Protein AF-A0A376JY46-F1 (afdb_monomer_lite)

pLDDT: mean 74.22, std 18.58, range [28.05, 94.44]

Radius of gyration: 12.76 Å; chains: 1; bounding box: 27×21×34 Å

Foldseek 3Di:
DFPFPPWQWPVNCCVVVVPDPVPPDPVCCCVVPVVVVQVVCVVVFQKHKDKDFDDDPNDGGTIGIDIDHD

Sequence (70 aa):
MEAALPYLASNGMRERYGLPKSYQRYAEFKRSFLTKAVAEIEKNTKMKIVFSEVTEGGKVTRIKFTYQQS

Structure (mmCIF, N/CA/C/O backbone):
data_AF-A0A376JY46-F1
#
_entry.id   AF-A0A376JY46-F1
#
loop_
_atom_site.group_PDB
_atom_site.id
_atom_site.type_symbol
_atom_site.label_atom_id
_atom_site.label_alt_id
_atom_site.label_comp_id
_atom_site.label_asym_id
_atom_site.label_entity_id
_atom_site.label_seq_id
_atom_site.pdbx_PDB_ins_code
_atom_site.Cartn_x
_atom_site.Cartn_y
_atom_site.Cartn_z
_atom_site.occupancy
_atom_site.B_iso_or_equiv
_atom_site.auth_seq_id
_atom_site.auth_comp_id
_atom_site.auth_asym_id
_atom_site.auth_atom_id
_atom_site.pdbx_PDB_model_num
ATOM 1 N N . MET A 1 1 ? 8.928 0.058 18.604 1.00 33.47 1 MET A N 1
ATOM 2 C CA . MET A 1 1 ? 9.338 -1.173 17.898 1.00 33.47 1 MET A CA 1
ATOM 3 C C . MET A 1 1 ? 9.109 -0.950 16.421 1.00 33.47 1 MET A C 1
ATOM 5 O O . MET A 1 1 ? 7.965 -0.857 16.001 1.00 33.47 1 MET A O 1
ATOM 9 N N . GLU A 1 2 ? 10.183 -0.767 15.661 1.00 28.05 2 GLU A N 1
ATOM 10 C CA . GLU A 1 2 ? 10.120 -0.705 14.204 1.00 28.05 2 GLU A CA 1
ATOM 11 C C . GLU A 1 2 ? 9.987 -2.141 13.697 1.00 28.05 2 GLU A C 1
ATOM 13 O O . GLU A 1 2 ? 10.958 -2.889 13.623 1.00 28.05 2 GLU A O 1
ATOM 18 N N . ALA A 1 3 ? 8.758 -2.577 13.445 1.00 29.53 3 ALA A N 1
ATOM 19 C CA . ALA A 1 3 ? 8.543 -3.840 12.769 1.00 29.53 3 ALA A CA 1
ATOM 20 C C . ALA A 1 3 ? 8.824 -3.616 11.283 1.00 29.53 3 ALA A C 1
ATOM 22 O O . ALA A 1 3 ? 7.959 -3.185 10.519 1.00 29.53 3 ALA A O 1
ATOM 23 N N . ALA A 1 4 ? 10.069 -3.875 10.888 1.00 31.70 4 ALA A N 1
ATOM 24 C CA . ALA A 1 4 ? 10.428 -4.037 9.494 1.00 31.70 4 ALA A CA 1
ATOM 25 C C . ALA A 1 4 ? 9.644 -5.240 8.953 1.00 31.70 4 ALA A C 1
ATOM 27 O O . ALA A 1 4 ? 10.045 -6.392 9.118 1.00 31.70 4 ALA A O 1
ATOM 28 N N . LEU A 1 5 ? 8.480 -4.978 8.351 1.00 38.81 5 LEU A N 1
ATOM 29 C CA . LEU A 1 5 ? 7.781 -5.987 7.568 1.00 38.81 5 LEU A CA 1
ATOM 30 C C . LEU A 1 5 ? 8.773 -6.506 6.515 1.00 38.81 5 LEU A C 1
ATOM 32 O O . LEU A 1 5 ? 9.439 -5.692 5.865 1.00 38.81 5 LEU A O 1
ATOM 36 N N . PRO A 1 6 ? 8.936 -7.834 6.386 1.00 43.12 6 PRO A N 1
ATOM 37 C CA . PRO A 1 6 ? 9.990 -8.424 5.577 1.00 43.12 6 PRO A CA 1
ATOM 38 C C . PRO A 1 6 ? 9.927 -7.869 4.155 1.00 43.12 6 PRO A C 1
ATOM 40 O O . PRO A 1 6 ? 8.849 -7.732 3.577 1.00 43.12 6 PRO A O 1
ATOM 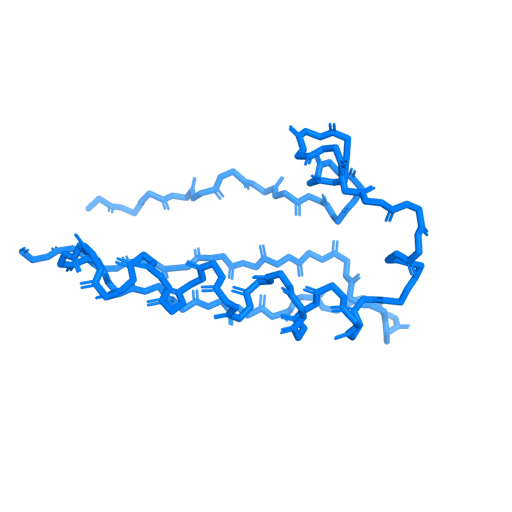43 N N . TYR A 1 7 ? 11.094 -7.528 3.611 1.00 46.84 7 TYR A N 1
ATOM 44 C CA . TYR A 1 7 ? 11.283 -7.073 2.238 1.00 46.84 7 TYR A CA 1
ATOM 45 C C . TYR A 1 7 ? 10.617 -8.054 1.265 1.00 46.84 7 TYR A C 1
ATOM 47 O O . TYR A 1 7 ? 11.158 -9.116 0.966 1.00 46.84 7 TYR A O 1
ATOM 55 N N . LEU A 1 8 ? 9.429 -7.716 0.769 1.00 50.25 8 LEU A N 1
ATOM 56 C CA . LEU A 1 8 ? 8.690 -8.569 -0.153 1.00 50.25 8 LEU A CA 1
ATOM 57 C C . LEU A 1 8 ? 8.913 -8.058 -1.574 1.00 50.25 8 LEU A C 1
ATOM 59 O O . LEU A 1 8 ? 8.271 -7.113 -2.035 1.00 50.25 8 LEU A O 1
ATOM 63 N N . ALA A 1 9 ? 9.860 -8.690 -2.268 1.00 52.16 9 ALA A N 1
ATOM 64 C CA . ALA A 1 9 ? 9.985 -8.561 -3.712 1.00 52.16 9 ALA A CA 1
ATOM 65 C C . ALA A 1 9 ? 8.639 -8.910 -4.367 1.00 52.16 9 ALA A C 1
ATOM 67 O O . ALA A 1 9 ? 7.960 -9.852 -3.948 1.00 52.16 9 ALA A O 1
ATOM 68 N N . SER A 1 10 ? 8.252 -8.168 -5.404 1.00 55.00 10 SER A N 1
ATOM 69 C CA . SER A 1 10 ? 6.957 -8.316 -6.085 1.00 55.00 10 SER A CA 1
ATOM 70 C C . SER A 1 10 ? 6.661 -9.751 -6.547 1.00 55.00 10 SER A C 1
ATOM 72 O O . SER A 1 10 ? 5.510 -10.177 -6.506 1.00 55.00 10 SER A O 1
ATOM 74 N N . ASN A 1 11 ? 7.685 -10.535 -6.900 1.00 56.59 11 ASN A N 1
ATOM 75 C CA . ASN A 1 11 ? 7.531 -11.959 -7.212 1.00 56.59 11 ASN A CA 1
ATOM 76 C C . ASN A 1 11 ? 7.208 -12.833 -5.985 1.00 56.59 11 ASN A C 1
ATOM 78 O O . ASN A 1 11 ? 6.390 -13.740 -6.099 1.00 56.59 11 ASN A O 1
ATOM 82 N N . GLY A 1 12 ? 7.775 -12.538 -4.810 1.00 57.75 12 GLY A N 1
ATOM 83 C CA . GLY A 1 12 ? 7.547 -13.316 -3.585 1.00 57.75 12 GLY A CA 1
ATOM 84 C C . GLY A 1 12 ? 6.110 -13.215 -3.061 1.00 57.75 12 GLY A C 1
ATOM 85 O O . GLY A 1 12 ? 5.572 -14.184 -2.539 1.00 57.75 12 GLY A O 1
ATOM 86 N N . MET A 1 13 ? 5.444 -12.074 -3.271 1.00 61.16 13 MET A N 1
ATOM 87 C CA . MET A 1 13 ? 4.011 -11.916 -2.977 1.00 61.16 13 MET A CA 1
ATOM 88 C C . MET A 1 13 ? 3.132 -12.790 -3.885 1.00 61.16 13 MET A C 1
ATOM 90 O O . MET A 1 13 ? 2.128 -13.336 -3.441 1.00 61.16 13 MET A O 1
ATOM 94 N N . ARG A 1 14 ? 3.495 -12.936 -5.164 1.00 60.38 14 ARG A N 1
ATOM 95 C CA . ARG A 1 14 ? 2.677 -13.673 -6.144 1.00 60.38 14 ARG A CA 1
ATOM 96 C C . ARG A 1 14 ? 2.614 -15.154 -5.823 1.00 60.38 14 ARG A C 1
ATOM 98 O O . ARG A 1 14 ? 1.531 -15.728 -5.853 1.00 60.38 14 ARG A O 1
ATOM 105 N N . GLU A 1 15 ? 3.760 -15.727 -5.484 1.00 62.84 15 GLU A N 1
ATOM 106 C CA . GLU A 1 15 ? 3.871 -17.137 -5.124 1.00 62.84 15 GLU A CA 1
ATOM 107 C C . GLU A 1 15 ? 3.245 -17.410 -3.754 1.00 62.84 15 GLU A C 1
ATOM 109 O O . GLU A 1 15 ? 2.442 -18.328 -3.610 1.00 62.84 15 GLU A O 1
ATOM 114 N N . ARG A 1 16 ? 3.513 -16.545 -2.766 1.00 62.28 16 ARG A N 1
ATOM 115 C CA . ARG A 1 16 ? 3.019 -16.726 -1.395 1.00 62.28 16 ARG A CA 1
ATOM 116 C C . ARG A 1 16 ? 1.506 -16.547 -1.246 1.00 62.28 16 ARG A C 1
ATOM 118 O O . ARG A 1 16 ? 0.919 -17.179 -0.376 1.00 62.28 16 ARG A O 1
ATOM 125 N N . TYR A 1 17 ? 0.880 -15.707 -2.073 1.00 66.12 17 TYR A N 1
ATOM 126 C CA . TYR A 1 17 ? -0.561 -15.424 -2.013 1.00 66.12 17 TYR A CA 1
ATOM 127 C C . TYR A 1 17 ? -1.358 -16.016 -3.187 1.00 66.12 17 TYR A C 1
ATOM 129 O O . TYR A 1 17 ? -2.532 -15.688 -3.345 1.00 66.12 17 TYR A O 1
ATOM 137 N N . GLY A 1 18 ? -0.746 -16.869 -4.021 1.00 58.44 18 GLY A N 1
ATOM 138 C CA . GLY A 1 18 ? -1.437 -17.546 -5.129 1.00 58.44 18 GLY A CA 1
ATOM 139 C C . GLY A 1 18 ? -2.088 -16.585 -6.129 1.00 58.44 18 GLY A C 1
ATOM 140 O O . GLY A 1 18 ? -3.169 -16.861 -6.651 1.00 58.44 18 GLY A O 1
ATOM 141 N N . LEU A 1 19 ? -1.473 -15.422 -6.362 1.00 64.00 19 LEU A N 1
ATOM 142 C CA . LEU A 1 19 ? -2.104 -14.356 -7.135 1.00 64.00 19 LEU A CA 1
ATOM 143 C C . LEU A 1 19 ? -2.242 -14.764 -8.613 1.00 64.00 19 LEU A C 1
ATOM 145 O O . LEU A 1 19 ? -1.267 -15.236 -9.208 1.00 64.00 19 LEU A O 1
ATOM 149 N N . PRO A 1 20 ? -3.415 -14.554 -9.242 1.00 54.38 20 PRO A N 1
ATOM 150 C CA . PRO A 1 20 ? -3.647 -14.963 -10.619 1.00 54.38 20 PRO A CA 1
ATOM 151 C C . PRO A 1 20 ? -2.628 -14.350 -11.583 1.00 54.38 20 PRO A C 1
ATOM 153 O O . PRO A 1 20 ? -2.222 -13.189 -11.465 1.00 54.38 20 PRO A O 1
ATOM 156 N N . LYS A 1 21 ? -2.232 -15.145 -12.587 1.00 54.19 21 L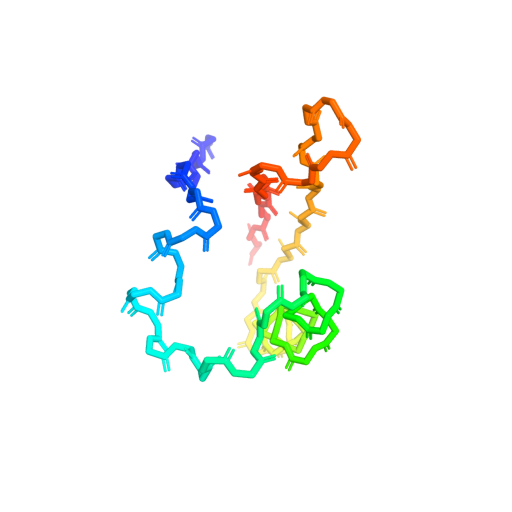YS A N 1
ATOM 157 C CA . LYS A 1 21 ? -1.247 -14.7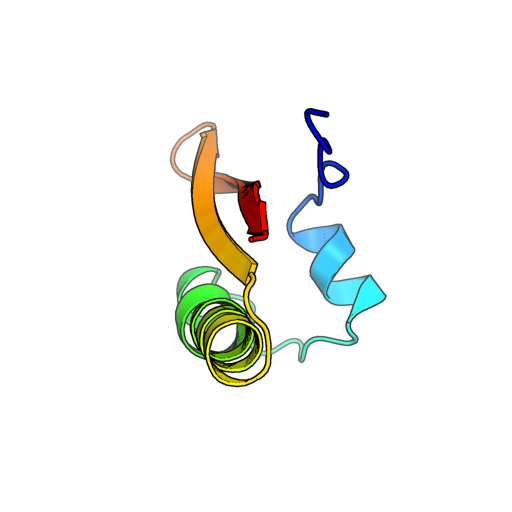53 -13.609 1.00 54.19 21 LYS A CA 1
ATOM 158 C C . LYS A 1 21 ? -1.634 -13.469 -14.354 1.00 54.19 21 LYS A C 1
ATOM 160 O O . LYS A 1 21 ? -0.737 -12.812 -14.874 1.00 54.19 21 LYS A O 1
ATOM 165 N N . SER A 1 22 ? -2.922 -13.101 -14.368 1.00 47.59 22 SER A N 1
ATOM 166 C CA . SER A 1 22 ? -3.459 -11.866 -14.959 1.00 47.59 22 SER A CA 1
ATOM 167 C C . SER A 1 22 ? -2.888 -10.589 -14.344 1.00 47.59 22 SER A C 1
ATOM 169 O O . SER A 1 22 ? -2.803 -9.583 -15.038 1.00 47.59 22 SER A O 1
ATOM 171 N N . TYR A 1 23 ? -2.361 -10.638 -13.115 1.00 54.31 23 TYR A N 1
ATOM 172 C CA . TYR A 1 23 ? -1.602 -9.545 -12.500 1.00 54.31 23 TYR A CA 1
ATOM 173 C C . TYR A 1 23 ? -0.206 -9.342 -13.129 1.00 54.31 23 TYR A C 1
ATOM 175 O O . TYR A 1 23 ? 0.779 -9.117 -12.426 1.00 54.31 23 TYR A O 1
ATOM 183 N N . GLN A 1 24 ? -0.082 -9.430 -14.458 1.00 57.12 24 GLN A N 1
ATOM 184 C CA . GLN A 1 24 ? 1.152 -9.096 -15.182 1.00 57.12 24 GLN A CA 1
ATOM 185 C C . GLN A 1 24 ? 1.539 -7.625 -14.990 1.00 57.12 24 GLN A C 1
ATOM 187 O O . GLN A 1 24 ? 2.718 -7.282 -15.061 1.00 57.12 24 GLN A O 1
ATOM 192 N N . ARG A 1 25 ? 0.555 -6.752 -14.736 1.00 72.62 25 ARG A N 1
ATOM 193 C CA . ARG A 1 25 ? 0.762 -5.318 -14.535 1.00 72.62 25 ARG A CA 1
ATOM 194 C C . ARG A 1 25 ? 0.651 -4.960 -13.059 1.00 72.62 25 ARG A C 1
ATOM 196 O O . ARG A 1 25 ? -0.402 -5.109 -12.446 1.00 72.62 25 ARG A O 1
ATOM 203 N N . TYR A 1 26 ? 1.730 -4.399 -12.518 1.00 76.81 26 TYR A N 1
ATOM 204 C CA . TYR A 1 26 ? 1.796 -3.894 -11.144 1.00 76.81 26 TYR A CA 1
ATOM 205 C C . TYR A 1 26 ? 0.631 -2.949 -10.795 1.00 76.81 26 TYR A C 1
ATOM 207 O O . TYR A 1 26 ? 0.064 -3.043 -9.711 1.00 76.81 26 TYR A O 1
ATOM 215 N N . ALA A 1 27 ? 0.215 -2.094 -11.735 1.00 82.00 27 ALA A N 1
ATOM 216 C CA . ALA A 1 27 ? -0.918 -1.186 -11.548 1.00 82.00 27 ALA A CA 1
ATOM 217 C C . ALA A 1 27 ? -2.236 -1.921 -11.228 1.00 82.00 27 ALA A C 1
ATOM 219 O O . ALA A 1 27 ? -3.013 -1.467 -10.389 1.00 82.00 27 ALA A O 1
ATOM 220 N N . GLU A 1 28 ? -2.475 -3.071 -11.863 1.00 82.38 28 GLU A N 1
ATOM 221 C CA . GLU A 1 28 ? -3.660 -3.892 -11.611 1.00 82.38 28 GLU A CA 1
ATOM 222 C C . GLU A 1 28 ? -3.567 -4.587 -10.252 1.00 82.38 28 GLU A C 1
ATOM 224 O O . GLU A 1 28 ? -4.528 -4.571 -9.488 1.00 82.38 28 GLU A O 1
ATOM 229 N N . PHE A 1 29 ? -2.389 -5.113 -9.902 1.00 83.00 29 PHE A N 1
ATOM 230 C CA . PHE A 1 29 ? -2.130 -5.676 -8.575 1.00 83.00 29 PHE A CA 1
ATOM 231 C C . PHE A 1 29 ? -2.362 -4.641 -7.465 1.00 83.00 29 PHE A C 1
ATOM 233 O O . PHE A 1 29 ? -3.055 -4.918 -6.484 1.00 83.00 29 PHE A O 1
ATOM 240 N N . LYS A 1 30 ? -1.849 -3.419 -7.643 1.00 86.75 30 LYS A N 1
ATOM 241 C CA . LYS A 1 30 ? -2.041 -2.324 -6.692 1.00 86.75 30 LYS A CA 1
ATOM 242 C C . LYS A 1 30 ? -3.523 -2.015 -6.489 1.00 86.75 30 LYS A C 1
ATOM 244 O O . LYS A 1 30 ? -3.998 -2.019 -5.358 1.00 86.75 30 LYS A O 1
ATOM 249 N N . ARG A 1 31 ? -4.258 -1.798 -7.582 1.00 86.19 31 ARG A N 1
ATOM 250 C CA . ARG A 1 31 ? -5.671 -1.398 -7.535 1.00 86.19 31 ARG A CA 1
ATOM 251 C C . ARG A 1 31 ? -6.595 -2.515 -7.045 1.00 86.19 31 ARG A C 1
ATOM 253 O O . ARG A 1 31 ? -7.506 -2.252 -6.264 1.00 86.19 31 ARG A O 1
ATOM 260 N N . SER A 1 32 ? -6.410 -3.738 -7.531 1.00 84.06 32 SER A N 1
ATOM 261 C CA . SER A 1 32 ? -7.352 -4.834 -7.283 1.00 84.06 32 SER A CA 1
ATOM 262 C C . SER A 1 32 ? -7.062 -5.598 -5.999 1.00 84.06 32 SER A C 1
ATOM 264 O O . SER A 1 32 ? -8.002 -6.134 -5.419 1.00 84.06 32 SER A O 1
ATOM 266 N N . PHE A 1 33 ? -5.802 -5.637 -5.554 1.00 86.19 33 PHE A N 1
ATOM 267 C CA . PHE A 1 33 ? -5.394 -6.363 -4.354 1.00 86.19 33 PHE A CA 1
ATOM 268 C C . PHE A 1 33 ? -4.915 -5.421 -3.250 1.00 86.19 33 PHE A C 1
ATOM 270 O O . PHE A 1 33 ? -5.605 -5.295 -2.244 1.00 86.19 33 PHE A O 1
ATOM 277 N N . LEU A 1 34 ? -3.783 -4.725 -3.426 1.00 88.56 34 LEU A N 1
ATOM 278 C CA . LEU A 1 34 ? -3.141 -3.993 -2.319 1.00 88.56 34 LEU A CA 1
ATOM 279 C C . LEU A 1 34 ? -4.050 -2.946 -1.685 1.00 88.56 34 LEU A C 1
ATOM 281 O O . LEU A 1 34 ? -4.201 -2.927 -0.468 1.00 88.56 34 LEU A O 1
ATOM 285 N N . THR A 1 35 ? -4.672 -2.094 -2.499 1.00 90.31 35 THR A N 1
ATOM 286 C CA . THR A 1 35 ? -5.556 -1.043 -1.990 1.00 90.31 35 THR A CA 1
ATOM 287 C C . THR A 1 35 ? -6.755 -1.631 -1.248 1.00 90.31 35 THR A C 1
ATOM 289 O O . THR A 1 35 ? -7.142 -1.103 -0.210 1.00 90.31 35 THR A O 1
ATOM 292 N N . LYS A 1 36 ? -7.321 -2.742 -1.738 1.00 92.50 36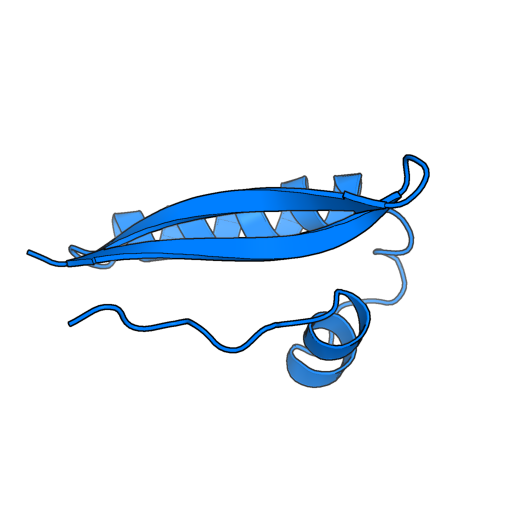 LYS A N 1
ATOM 293 C CA . LYS A 1 36 ? -8.459 -3.399 -1.083 1.00 92.50 36 LYS A CA 1
ATOM 294 C C . LYS A 1 36 ? -8.052 -4.077 0.222 1.00 92.50 36 LYS A C 1
ATOM 296 O O . LYS A 1 36 ? -8.732 -3.891 1.221 1.00 92.50 36 LYS A O 1
ATOM 301 N N . ALA A 1 37 ? -6.932 -4.800 0.220 1.00 90.31 37 ALA A N 1
ATOM 302 C CA . ALA A 1 37 ? -6.409 -5.485 1.396 1.00 90.31 37 ALA A CA 1
ATOM 303 C C . ALA A 1 37 ? -6.066 -4.494 2.518 1.00 90.31 37 ALA A C 1
ATOM 305 O O . ALA A 1 37 ? -6.436 -4.713 3.665 1.00 90.31 37 ALA A O 1
ATOM 306 N N . VAL A 1 38 ? -5.423 -3.368 2.186 1.00 91.81 38 VAL A N 1
ATOM 307 C CA . VAL A 1 38 ? -5.150 -2.298 3.157 1.00 91.81 38 VAL A CA 1
ATOM 308 C C . VAL A 1 38 ? -6.453 -1.738 3.722 1.00 91.81 38 VAL A C 1
ATOM 310 O O . VAL A 1 38 ? -6.609 -1.706 4.937 1.00 91.81 38 VAL A O 1
ATOM 313 N N . ALA A 1 39 ? -7.416 -1.382 2.868 1.00 92.50 39 ALA A N 1
ATOM 314 C CA . ALA A 1 39 ? -8.702 -0.853 3.320 1.00 92.50 39 ALA A CA 1
ATOM 315 C C . ALA A 1 39 ? -9.469 -1.838 4.220 1.00 92.50 39 ALA A C 1
ATOM 317 O O . ALA A 1 39 ? -10.113 -1.431 5.183 1.00 92.50 39 ALA A O 1
ATOM 318 N N . GLU A 1 40 ? -9.398 -3.137 3.930 1.00 93.94 40 GLU A N 1
ATOM 319 C CA . GLU A 1 40 ? -10.019 -4.173 4.751 1.00 93.94 40 GLU A CA 1
ATOM 320 C C . GLU A 1 40 ? -9.343 -4.305 6.120 1.00 93.94 40 GLU A C 1
ATOM 322 O O . GLU A 1 40 ? -10.036 -4.403 7.134 1.00 93.94 40 GLU A O 1
ATOM 327 N N . ILE A 1 41 ? -8.010 -4.258 6.173 1.00 91.12 41 ILE A N 1
ATOM 328 C CA . ILE A 1 41 ? -7.268 -4.302 7.436 1.00 91.12 41 ILE A CA 1
ATOM 329 C C . ILE A 1 41 ? -7.586 -3.066 8.279 1.00 91.12 41 ILE A C 1
ATOM 331 O O . ILE A 1 41 ? -7.903 -3.209 9.458 1.00 91.12 41 ILE A O 1
ATOM 335 N N . GLU A 1 42 ? -7.568 -1.872 7.688 1.00 92.19 42 GLU A N 1
ATOM 336 C CA . GLU A 1 42 ? -7.891 -0.629 8.404 1.00 92.19 42 GLU A CA 1
ATOM 337 C C . GLU A 1 42 ? -9.352 -0.577 8.867 1.00 92.19 42 GLU A C 1
ATOM 339 O O . GLU A 1 42 ? -9.659 0.026 9.891 1.00 92.19 42 GLU A O 1
ATOM 344 N N . LYS A 1 43 ? -10.269 -1.227 8.140 1.00 93.75 43 LYS A N 1
ATOM 345 C CA . LYS A 1 43 ? -11.681 -1.315 8.527 1.00 93.75 43 LYS A CA 1
ATOM 346 C C . LYS A 1 43 ? -11.915 -2.285 9.687 1.00 93.75 43 LYS A C 1
ATOM 348 O O . LYS A 1 43 ? -12.765 -2.023 10.534 1.00 93.75 43 LYS A O 1
ATOM 353 N N . ASN A 1 44 ? -11.220 -3.421 9.696 1.00 94.44 44 ASN A N 1
ATOM 354 C CA . ASN A 1 44 ? -11.467 -4.509 10.648 1.00 94.44 44 ASN A CA 1
ATOM 355 C C . ASN A 1 44 ? -10.500 -4.513 11.841 1.00 94.44 44 ASN A C 1
ATOM 357 O O . ASN A 1 44 ? -10.662 -5.307 12.765 1.00 94.44 44 ASN A O 1
ATOM 361 N N . THR A 1 45 ? -9.489 -3.645 11.841 1.00 91.19 45 THR A N 1
ATOM 362 C CA . THR A 1 45 ? -8.481 -3.559 12.902 1.00 91.19 45 THR A CA 1
ATOM 363 C C . THR A 1 45 ? -8.183 -2.100 13.240 1.00 91.19 45 THR A C 1
ATOM 365 O O . THR A 1 45 ? -8.468 -1.199 12.461 1.00 91.19 45 THR A O 1
ATOM 368 N N . LYS A 1 46 ? -7.552 -1.845 14.391 1.00 91.00 46 LYS A N 1
ATOM 369 C CA . LYS A 1 46 ? -7.022 -0.511 14.735 1.00 91.00 46 LYS A CA 1
ATOM 370 C C . LYS A 1 46 ? -5.662 -0.218 14.085 1.00 91.00 46 LYS A C 1
ATOM 372 O O . LYS A 1 46 ? -4.964 0.702 14.507 1.00 91.00 46 LYS A O 1
ATOM 377 N N . MET A 1 47 ? -5.242 -1.026 13.111 1.00 90.06 47 MET A N 1
ATOM 378 C CA . MET A 1 47 ? -4.000 -0.788 12.385 1.00 90.06 47 MET A CA 1
ATOM 379 C C . MET A 1 47 ? -4.242 0.208 11.259 1.00 90.06 47 MET A C 1
ATOM 381 O O . MET A 1 47 ? -5.182 0.051 10.488 1.00 90.06 47 MET A O 1
ATOM 385 N N . LYS A 1 48 ? -3.352 1.189 11.130 1.00 90.88 48 LYS A N 1
ATOM 386 C CA . LYS A 1 48 ? -3.209 2.004 9.921 1.00 90.88 48 LYS A CA 1
ATOM 387 C C . LYS A 1 48 ? -2.018 1.515 9.128 1.00 90.88 48 LYS A C 1
ATOM 389 O O . LYS A 1 48 ? -0.941 1.371 9.706 1.00 90.88 48 LYS A O 1
ATOM 394 N N . ILE A 1 49 ? -2.193 1.274 7.832 1.00 90.88 49 ILE A N 1
ATOM 395 C CA . ILE A 1 49 ? -1.143 0.746 6.959 1.00 90.88 49 ILE A CA 1
ATOM 396 C C . ILE A 1 49 ? -0.897 1.730 5.821 1.00 90.88 49 ILE A C 1
ATOM 398 O O . ILE A 1 49 ? -1.754 1.986 4.984 1.00 90.88 49 ILE A O 1
ATOM 402 N N . VAL A 1 50 ? 0.334 2.220 5.739 1.00 89.38 50 VAL A N 1
ATOM 403 C CA . VAL A 1 50 ? 0.825 3.040 4.634 1.00 89.38 50 VAL A CA 1
ATOM 404 C C . VAL A 1 50 ? 1.829 2.222 3.841 1.00 89.38 50 VAL A C 1
ATOM 406 O O . VAL A 1 50 ? 2.750 1.637 4.414 1.00 89.38 50 VAL A O 1
ATOM 409 N N . PHE A 1 51 ? 1.695 2.210 2.518 1.00 89.50 51 PHE A N 1
ATOM 410 C CA . PHE A 1 51 ? 2.683 1.595 1.641 1.00 89.50 51 PHE A CA 1
ATOM 411 C C . PHE A 1 51 ? 3.258 2.596 0.641 1.00 89.50 51 PHE A C 1
ATOM 413 O O . PHE A 1 51 ? 2.551 3.469 0.140 1.00 89.50 51 PHE A O 1
ATOM 420 N N . SER A 1 52 ? 4.546 2.450 0.338 1.00 89.00 52 SER A N 1
ATOM 421 C CA . SER A 1 52 ? 5.252 3.230 -0.676 1.00 89.00 52 SER A CA 1
ATOM 422 C C . SER A 1 52 ? 5.977 2.326 -1.666 1.00 89.00 52 SER A C 1
ATOM 424 O O . SER A 1 52 ? 6.364 1.194 -1.365 1.00 89.00 52 SER A O 1
ATOM 426 N N . GLU A 1 53 ? 6.126 2.828 -2.885 1.00 88.19 53 GLU A N 1
ATOM 427 C CA . GLU A 1 53 ? 6.767 2.118 -3.985 1.00 88.19 53 GLU A CA 1
ATOM 428 C C . GLU A 1 53 ? 8.246 2.481 -4.028 1.00 88.19 53 GLU A C 1
ATOM 430 O O . GLU A 1 53 ? 8.605 3.656 -3.984 1.00 88.19 53 GLU A O 1
ATOM 435 N N . VAL A 1 54 ? 9.104 1.470 -4.133 1.00 85.25 54 VAL A N 1
ATOM 436 C CA . VAL A 1 54 ? 10.524 1.661 -4.422 1.00 85.25 54 VAL A CA 1
ATOM 437 C C . VAL A 1 54 ? 10.741 1.301 -5.880 1.00 85.25 54 VAL A C 1
ATOM 439 O O . VAL A 1 54 ? 10.429 0.186 -6.311 1.00 85.25 54 VAL A O 1
ATOM 442 N N . THR A 1 55 ? 11.259 2.262 -6.637 1.00 84.12 55 THR A N 1
ATOM 443 C CA . THR A 1 55 ? 11.509 2.125 -8.070 1.00 84.12 55 THR A CA 1
ATOM 444 C C . THR A 1 55 ? 12.998 2.108 -8.369 1.00 84.12 55 THR A C 1
ATOM 446 O O . THR A 1 55 ? 13.729 2.972 -7.891 1.00 84.12 55 THR A O 1
ATOM 449 N N . GLU A 1 56 ? 13.427 1.199 -9.237 1.00 83.19 56 GLU A N 1
ATOM 450 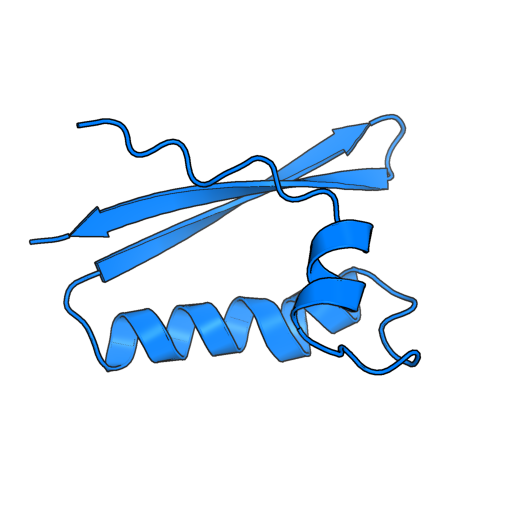C CA . GLU A 1 56 ? 14.773 1.182 -9.816 1.00 83.19 56 GLU A CA 1
ATOM 451 C C . GLU A 1 56 ? 14.626 1.177 -11.343 1.00 83.19 56 GLU A C 1
ATOM 453 O O . GLU A 1 56 ? 13.869 0.377 -11.900 1.00 83.19 56 GLU A O 1
ATOM 458 N N . GLY A 1 57 ? 15.273 2.121 -12.036 1.00 84.00 57 GLY A N 1
ATOM 459 C CA . GLY A 1 57 ? 15.180 2.230 -13.501 1.00 84.00 57 GLY A CA 1
ATOM 460 C C . GLY A 1 57 ? 13.748 2.410 -14.034 1.00 84.00 57 GLY A C 1
ATOM 461 O O . GLY A 1 57 ? 13.407 1.865 -15.081 1.00 84.00 57 GLY A O 1
ATOM 462 N N . GLY A 1 58 ? 12.882 3.107 -13.288 1.00 77.88 58 GLY A N 1
ATOM 463 C CA . GLY A 1 58 ? 11.485 3.355 -13.673 1.00 77.88 58 GLY A CA 1
ATOM 464 C C . GLY A 1 58 ? 10.531 2.169 -13.482 1.00 77.88 58 GLY A C 1
ATOM 465 O O . GLY A 1 58 ? 9.362 2.264 -13.848 1.00 77.88 58 GLY A O 1
ATOM 466 N N . LYS A 1 59 ? 10.993 1.055 -12.898 1.00 76.25 59 LYS A N 1
ATOM 467 C CA . LYS A 1 59 ? 10.154 -0.103 -12.562 1.00 76.25 59 LYS A CA 1
ATOM 468 C C . LYS A 1 59 ? 10.027 -0.232 -11.052 1.00 76.25 59 LYS A C 1
ATOM 470 O O . LYS A 1 59 ? 11.020 -0.131 -10.338 1.00 76.25 59 LYS A O 1
ATOM 475 N N . VAL A 1 60 ? 8.815 -0.490 -10.566 1.00 81.00 60 VAL A N 1
ATOM 476 C CA . VAL A 1 60 ? 8.586 -0.793 -9.148 1.00 81.00 60 VAL A CA 1
ATOM 477 C C . VAL A 1 60 ? 9.209 -2.151 -8.834 1.00 81.00 60 VAL A C 1
ATOM 479 O O . VAL A 1 60 ? 8.774 -3.177 -9.360 1.00 81.00 60 VAL A O 1
ATOM 482 N N . THR A 1 61 ? 10.234 -2.160 -7.987 1.00 80.50 61 THR A N 1
ATOM 483 C CA . THR A 1 61 ? 10.954 -3.376 -7.587 1.00 80.50 61 THR A CA 1
ATOM 484 C C . THR A 1 61 ? 10.518 -3.863 -6.214 1.00 80.50 61 THR A C 1
ATOM 486 O O . THR A 1 61 ? 10.501 -5.071 -5.962 1.00 80.50 61 THR A O 1
ATOM 489 N N . ARG A 1 62 ? 10.141 -2.942 -5.320 1.00 78.69 62 ARG A N 1
ATOM 490 C CA . ARG A 1 62 ? 9.761 -3.261 -3.939 1.00 78.69 62 ARG A CA 1
ATOM 491 C C . ARG A 1 62 ? 8.604 -2.391 -3.473 1.00 78.69 62 ARG A C 1
ATOM 493 O O . ARG A 1 62 ? 8.364 -1.305 -3.996 1.00 78.69 62 ARG A O 1
ATOM 500 N N . ILE A 1 63 ? 7.914 -2.883 -2.453 1.00 85.31 63 ILE A N 1
ATOM 501 C CA . ILE A 1 63 ? 6.856 -2.157 -1.757 1.00 85.31 63 ILE A CA 1
ATOM 502 C C . ILE A 1 63 ? 7.244 -2.119 -0.291 1.00 85.31 63 ILE A C 1
ATOM 504 O O . ILE A 1 63 ? 7.434 -3.167 0.328 1.00 85.31 63 ILE A O 1
ATOM 508 N N . LYS A 1 64 ? 7.398 -0.916 0.251 1.00 86.38 64 LYS A N 1
ATOM 509 C CA . LYS A 1 64 ? 7.673 -0.717 1.668 1.00 86.38 64 LYS A CA 1
ATOM 510 C C . LYS A 1 64 ? 6.348 -0.520 2.381 1.00 86.38 64 LYS A C 1
ATOM 512 O O . LYS A 1 64 ? 5.580 0.354 2.000 1.00 86.38 64 LYS A O 1
ATOM 517 N N . PHE A 1 65 ? 6.101 -1.314 3.415 1.00 89.00 65 PHE A N 1
ATOM 518 C CA . PHE A 1 65 ? 4.938 -1.163 4.280 1.00 89.00 65 PHE A CA 1
ATOM 519 C C . PHE A 1 65 ? 5.364 -0.554 5.607 1.00 89.00 65 PHE A C 1
ATOM 521 O O . PHE A 1 65 ? 6.395 -0.911 6.174 1.00 89.00 65 PHE A O 1
ATOM 528 N N . THR A 1 66 ? 4.537 0.348 6.103 1.00 89.38 66 THR A N 1
ATOM 529 C CA . THR A 1 66 ? 4.679 1.015 7.391 1.00 89.38 66 THR A CA 1
ATOM 530 C C . THR A 1 66 ? 3.329 0.925 8.062 1.00 89.38 66 THR A C 1
ATOM 532 O O . THR A 1 66 ? 2.313 1.166 7.414 1.00 89.38 66 THR A O 1
ATOM 535 N N . TYR A 1 67 ? 3.299 0.567 9.338 1.00 90.19 67 TYR A N 1
ATOM 536 C CA . TYR A 1 67 ? 2.041 0.469 10.056 1.00 90.19 67 TYR A CA 1
ATOM 537 C C . TYR A 1 67 ? 2.137 1.080 11.445 1.00 90.19 67 TYR A C 1
ATOM 539 O O . TYR A 1 67 ? 3.207 1.132 12.052 1.00 90.19 67 TYR A O 1
ATOM 547 N N . GLN A 1 68 ? 0.997 1.554 11.928 1.00 90.00 68 GLN A N 1
ATOM 548 C CA . GLN A 1 68 ? 0.804 2.038 13.287 1.00 90.00 68 GLN A CA 1
ATOM 549 C C . GLN A 1 68 ? -0.395 1.308 13.882 1.00 90.00 68 GLN A C 1
ATOM 551 O O . GLN A 1 68 ? -1.412 1.153 13.211 1.00 90.00 68 GLN A O 1
ATOM 556 N N . GLN A 1 69 ? -0.273 0.850 15.123 1.00 80.50 69 GLN A N 1
ATOM 557 C CA . GLN A 1 69 ? -1.339 0.165 15.847 1.00 80.50 69 GLN A CA 1
ATOM 558 C C . GLN A 1 69 ? 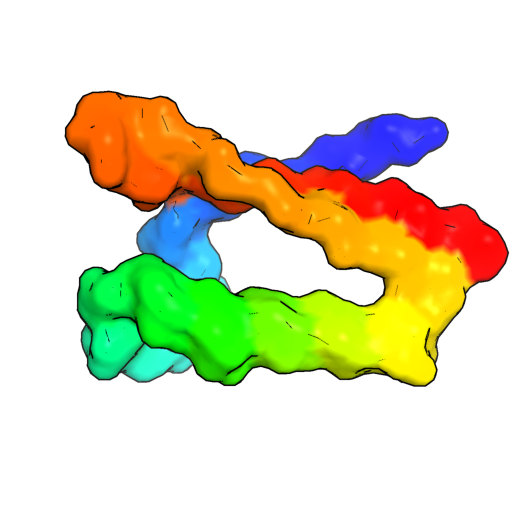-1.539 0.871 17.189 1.00 80.50 69 GLN A C 1
ATOM 560 O O . GLN A 1 69 ? -0.558 1.156 17.878 1.00 80.50 69 GLN A O 1
ATOM 565 N N . SER A 1 70 ? -2.791 1.192 17.518 1.00 66.06 70 SER A N 1
ATOM 566 C CA . SER A 1 70 ? -3.204 1.864 18.760 1.00 66.06 70 SER A CA 1
ATOM 567 C C . SER A 1 70 ? -4.161 1.006 19.574 1.00 66.06 70 SER A C 1
ATOM 569 O O . SER A 1 70 ? -4.955 0.254 18.960 1.00 66.06 70 SER A O 1
#

Secondary structure (DSSP, 8-state):
--------BHHHHHHHTT--TTTTSHHHHIIIIIHHHHHHHHHHSSEEEEEEEEEETTEEEEEEEEEEE-

Organism: Escherichia coli (NCBI:txid562)

InterPro domains:
  IPR036388 Winged helix-like DNA-binding domain superfamily [G3DSA:1.10.10.10] (6-70)
  IPR036390 Winged helix DNA-binding domain superfamily [SSF46785] (10-69)